Protein AF-A0A2H9QIV6-F1 (afdb_monomer)

Sequence (163 aa):
MKLKKPFFLIFTIVLAIIIMWLIWGFISLLLTCFFLSYMIKPVYNLLRSVLRNKTLSAVLSEFLFFGLIIFCAVFIVNSLLSQISELSSPFLARNIFSLENQTLFNFNLSNIDFDNPLTKETISAVGSNLQQIALKTPLFMINMFLLTYITYFFVKDSKGIKN

Secondary structure (DSSP, 8-state):
--THHHHHHHHHHHHHHHHHHHHHHHHHHHHHHHHHHHHHHHHHHHHHHHH--HHHHHHHHHHHHHHHHHHHHHHHHHHHHHHHHHHHHHHHHHHHHHHTTT--S---GGG--TTSHHHHHHHHHHHHHHHHHHHHHHHHHHHHHHHHHHHHHHHHH------

Mean predicted aligned error: 14.2 Å

Radius of gyration: 26.8 Å; Cα contacts (8 Å, |Δi|>4): 49; chains: 1; bounding box: 68×45×70 Å

Structure (mmCIF, N/CA/C/O backbone):
data_AF-A0A2H9QIV6-F1
#
_entry.id   AF-A0A2H9QIV6-F1
#
loop_
_atom_site.group_PDB
_atom_site.id
_atom_site.type_symbol
_atom_site.label_atom_id
_atom_site.label_alt_id
_atom_site.label_comp_id
_atom_site.label_asym_id
_atom_site.label_entity_id
_atom_site.label_seq_id
_atom_site.pdbx_PDB_ins_code
_atom_site.Cartn_x
_atom_site.Cartn_y
_atom_site.Cartn_z
_atom_site.occupancy
_atom_site.B_iso_or_equiv
_atom_site.auth_seq_id
_atom_site.auth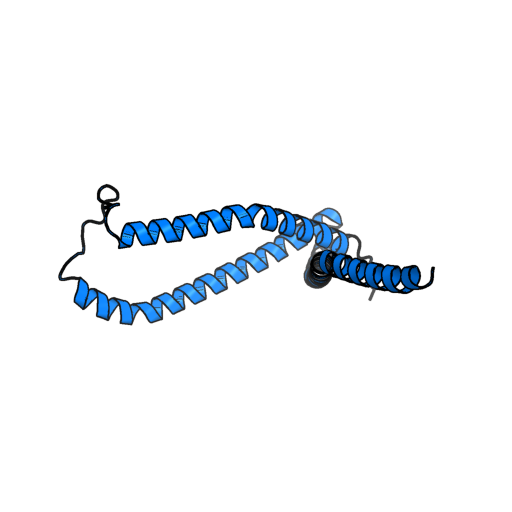_comp_id
_atom_site.auth_asym_id
_atom_site.auth_atom_id
_atom_site.pdbx_PDB_model_num
ATOM 1 N N . MET A 1 1 ? 45.425 16.731 21.144 1.00 53.28 1 MET A N 1
ATOM 2 C CA . MET A 1 1 ? 44.092 16.309 21.654 1.00 53.28 1 MET A CA 1
ATOM 3 C C . MET A 1 1 ? 42.895 17.118 21.104 1.00 53.28 1 MET A C 1
ATOM 5 O O . MET A 1 1 ? 41.765 16.731 21.368 1.00 53.28 1 MET A O 1
ATOM 9 N N . LYS A 1 2 ? 43.086 18.192 20.309 1.00 54.97 2 LYS A N 1
ATOM 10 C CA . LYS A 1 2 ? 41.988 19.069 19.831 1.00 54.97 2 LYS A CA 1
ATOM 11 C C . LYS A 1 2 ? 41.260 18.599 18.553 1.00 54.97 2 LYS A C 1
ATOM 13 O O . LYS A 1 2 ? 40.094 18.924 18.393 1.00 54.97 2 LYS A O 1
ATOM 18 N N . LEU A 1 3 ? 41.890 17.773 17.709 1.00 57.75 3 LEU A N 1
ATOM 19 C CA . LEU A 1 3 ? 41.295 17.242 16.463 1.00 57.75 3 LEU A CA 1
ATOM 20 C C . LEU A 1 3 ? 40.242 16.137 16.676 1.00 57.75 3 LEU A C 1
ATOM 22 O O . LEU A 1 3 ? 39.442 15.872 15.786 1.00 57.75 3 LEU A O 1
ATOM 26 N N . LYS A 1 4 ? 40.195 15.516 17.864 1.00 64.12 4 LYS A N 1
ATOM 27 C CA . LYS A 1 4 ? 39.244 14.428 18.157 1.00 64.12 4 LYS A CA 1
ATOM 28 C C . LYS A 1 4 ? 37.794 14.918 18.256 1.00 64.12 4 LYS A C 1
ATOM 30 O O . LYS A 1 4 ? 36.890 14.209 17.839 1.00 64.12 4 LYS A O 1
ATOM 35 N N . LYS A 1 5 ? 37.574 16.133 18.773 1.00 70.50 5 LYS A N 1
ATOM 36 C CA . LYS A 1 5 ? 36.236 16.729 18.937 1.00 70.50 5 LYS A CA 1
ATOM 37 C C . LYS A 1 5 ? 35.537 17.044 17.601 1.00 70.50 5 LYS A C 1
ATOM 39 O O . LYS A 1 5 ? 34.412 16.586 17.435 1.00 70.50 5 LYS A O 1
ATOM 44 N N . PRO A 1 6 ? 36.163 17.753 16.638 1.00 79.06 6 PRO A N 1
ATOM 45 C CA . PRO A 1 6 ? 35.529 18.012 15.346 1.00 79.06 6 PRO A CA 1
ATOM 46 C C . PRO A 1 6 ? 35.369 16.736 14.513 1.00 79.06 6 PRO A C 1
ATOM 48 O O . PRO A 1 6 ? 34.339 16.570 13.873 1.00 79.06 6 PRO A O 1
ATOM 51 N N . PHE A 1 7 ? 36.321 15.797 14.580 1.00 85.56 7 PHE A N 1
ATOM 52 C CA . PHE A 1 7 ? 36.189 14.503 13.904 1.00 85.56 7 PHE A CA 1
ATOM 53 C C . PHE A 1 7 ? 34.998 13.695 14.437 1.00 85.56 7 PHE A C 1
ATOM 55 O O . PHE A 1 7 ? 34.202 13.186 13.656 1.00 85.56 7 PHE A O 1
ATOM 62 N N . PHE A 1 8 ? 34.829 13.630 15.761 1.00 85.88 8 PHE A N 1
ATOM 63 C CA . PHE A 1 8 ? 33.692 12.941 16.374 1.00 85.88 8 PHE A CA 1
ATOM 64 C C . PHE A 1 8 ? 32.357 13.618 16.038 1.00 85.88 8 PHE A C 1
ATOM 66 O O . PHE A 1 8 ? 31.359 12.938 15.815 1.00 85.88 8 PHE A O 1
ATOM 73 N N . LEU A 1 9 ? 32.338 14.950 15.947 1.00 88.06 9 LEU A N 1
ATOM 74 C CA . LEU A 1 9 ? 31.149 15.711 15.567 1.00 88.06 9 LEU A CA 1
ATOM 75 C C . LEU A 1 9 ? 30.760 15.451 14.104 1.00 88.06 9 LEU A C 1
ATOM 77 O O . LEU A 1 9 ? 29.602 15.147 13.834 1.00 88.06 9 LEU A O 1
ATOM 81 N N . ILE A 1 10 ? 31.725 15.472 13.178 1.00 91.31 10 ILE A N 1
ATOM 82 C CA . ILE A 1 10 ? 31.499 15.120 11.766 1.00 91.31 10 ILE A CA 1
ATOM 83 C C . ILE A 1 10 ? 31.022 13.670 11.650 1.00 91.31 10 ILE A C 1
ATOM 85 O O . ILE A 1 10 ? 30.028 13.407 10.980 1.00 91.31 10 ILE A O 1
ATOM 89 N N . PHE A 1 11 ? 31.674 12.739 12.350 1.00 91.25 11 PHE A N 1
ATOM 90 C CA . PHE A 1 11 ? 31.270 11.335 12.380 1.00 91.25 11 PHE A CA 1
ATOM 91 C C . PHE A 1 11 ? 29.831 11.163 12.884 1.00 91.25 11 PHE A C 1
ATOM 93 O O . PHE A 1 11 ? 29.053 10.437 12.276 1.00 91.25 11 PHE A O 1
ATOM 100 N N . THR A 1 12 ? 29.447 11.880 13.943 1.00 91.81 12 THR A N 1
ATOM 101 C CA . THR A 1 12 ? 28.082 11.840 14.492 1.00 91.81 12 THR A CA 1
ATOM 102 C C . THR A 1 12 ? 27.056 12.386 13.498 1.00 91.81 12 THR A C 1
ATOM 104 O O . THR A 1 12 ? 25.990 11.797 13.347 1.00 91.81 12 THR A O 1
ATOM 107 N N . ILE A 1 13 ? 27.373 13.469 12.780 1.00 93.88 13 ILE A N 1
ATOM 108 C CA . ILE A 1 13 ? 26.490 14.026 11.744 1.00 93.88 13 ILE A CA 1
ATOM 109 C C . ILE A 1 13 ? 26.320 13.037 10.588 1.00 93.88 13 ILE A C 1
ATOM 111 O O . ILE A 1 13 ? 25.196 12.780 10.167 1.00 93.88 13 ILE A O 1
ATOM 115 N N . VAL A 1 14 ? 27.410 12.443 10.097 1.00 93.69 14 VAL A N 1
ATOM 116 C CA . VAL A 1 14 ? 27.356 11.438 9.023 1.00 93.69 14 VAL A CA 1
ATOM 117 C C . VAL A 1 14 ? 26.541 10.222 9.464 1.00 93.69 14 VAL A C 1
ATOM 119 O O . VAL A 1 14 ? 25.680 9.759 8.718 1.00 93.69 14 VAL A O 1
ATOM 122 N N . LEU A 1 15 ? 26.744 9.747 10.696 1.00 92.56 15 LEU A N 1
ATOM 123 C CA . LEU A 1 15 ? 25.962 8.656 11.271 1.00 92.56 15 LEU A CA 1
ATOM 124 C C . LEU A 1 15 ? 24.469 9.017 11.346 1.00 92.56 15 LEU A C 1
ATOM 126 O O . LEU A 1 15 ? 23.626 8.216 10.951 1.00 92.56 15 LEU A O 1
ATOM 130 N N . ALA A 1 16 ? 24.138 10.230 11.796 1.00 90.88 16 ALA A N 1
ATOM 131 C CA . ALA A 1 16 ? 22.761 10.709 11.865 1.00 90.88 16 ALA A CA 1
ATOM 132 C C . ALA A 1 16 ? 22.101 10.781 10.478 1.00 90.88 16 ALA A C 1
ATOM 134 O O . ALA A 1 16 ? 20.951 10.374 10.336 1.00 90.88 16 ALA A O 1
ATOM 135 N N . ILE A 1 17 ? 22.829 11.225 9.447 1.00 92.44 17 ILE A N 1
ATOM 136 C CA . ILE A 1 17 ? 22.336 11.256 8.061 1.00 92.44 17 ILE A CA 1
ATOM 137 C C . ILE A 1 17 ? 22.052 9.838 7.554 1.00 92.44 17 ILE A C 1
ATOM 139 O O . ILE A 1 17 ? 20.988 9.600 6.989 1.00 92.44 17 ILE A O 1
ATOM 143 N N . ILE A 1 18 ? 22.962 8.887 7.790 1.00 88.44 18 ILE A N 1
ATOM 144 C CA . ILE A 1 18 ? 22.782 7.484 7.384 1.00 88.44 18 ILE A CA 1
ATOM 145 C C . ILE A 1 18 ? 21.557 6.876 8.076 1.00 88.44 18 ILE A C 1
ATOM 147 O O . ILE A 1 18 ? 20.721 6.257 7.419 1.00 88.44 18 ILE A O 1
ATOM 151 N N . ILE A 1 19 ? 21.414 7.097 9.386 1.00 88.50 19 ILE A N 1
ATOM 152 C CA . ILE A 1 19 ? 20.253 6.641 10.159 1.00 88.50 19 ILE A CA 1
ATOM 153 C C . ILE A 1 19 ? 18.967 7.263 9.607 1.00 88.50 19 ILE A C 1
ATOM 155 O O . ILE A 1 19 ? 17.991 6.552 9.381 1.00 88.50 19 ILE A O 1
ATOM 159 N N . MET A 1 20 ? 18.957 8.570 9.342 1.00 88.56 20 MET A N 1
ATOM 160 C CA . MET A 1 20 ? 17.778 9.251 8.810 1.00 88.56 20 MET A CA 1
ATOM 161 C C . MET A 1 20 ? 17.397 8.728 7.422 1.00 88.56 20 MET A C 1
ATOM 163 O O . MET A 1 20 ? 16.216 8.534 7.150 1.00 88.56 20 MET A O 1
ATOM 167 N N . TRP A 1 21 ? 18.381 8.4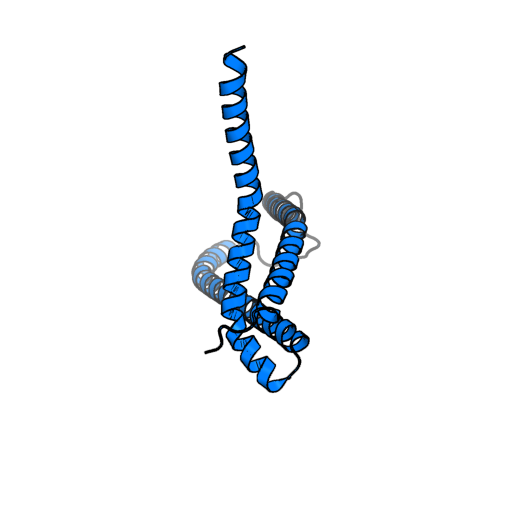30 6.572 1.00 84.94 21 TRP A N 1
ATOM 168 C CA . TRP A 1 21 ? 18.157 7.855 5.247 1.00 84.94 21 TRP A CA 1
ATOM 169 C C . TRP A 1 21 ? 17.565 6.439 5.316 1.00 84.94 21 TRP A C 1
ATOM 171 O O . TRP A 1 21 ? 16.627 6.129 4.584 1.00 84.94 21 TRP A O 1
ATOM 181 N N . LEU A 1 22 ? 18.037 5.613 6.255 1.00 82.38 22 LEU A N 1
ATOM 182 C CA . LEU A 1 22 ? 17.484 4.281 6.533 1.00 82.38 22 LEU A CA 1
ATOM 183 C C . LEU A 1 22 ? 16.043 4.343 7.060 1.00 82.38 22 LEU A C 1
ATOM 185 O O . LEU A 1 22 ? 15.188 3.570 6.630 1.00 82.38 22 LEU A O 1
ATOM 189 N N . ILE A 1 23 ? 15.758 5.268 7.979 1.00 86.75 23 ILE A N 1
ATOM 190 C CA . ILE A 1 23 ? 14.437 5.394 8.611 1.00 86.75 23 ILE A CA 1
ATOM 191 C C . ILE A 1 23 ? 13.424 6.067 7.668 1.00 86.75 23 ILE A C 1
ATOM 193 O O . ILE A 1 23 ? 12.223 5.837 7.799 1.00 86.75 23 ILE A O 1
ATOM 197 N N . TRP A 1 24 ? 13.869 6.850 6.679 1.00 82.06 24 TRP A N 1
ATOM 198 C CA . TRP A 1 24 ? 12.984 7.584 5.767 1.00 82.06 24 TRP A CA 1
ATOM 199 C C . TRP A 1 24 ? 11.956 6.691 5.061 1.00 82.06 24 TRP A C 1
ATOM 201 O O . TRP A 1 24 ? 10.769 7.024 5.013 1.00 82.06 24 TRP A O 1
ATOM 211 N N . GLY A 1 25 ? 12.382 5.521 4.571 1.00 77.12 25 GLY A N 1
ATOM 212 C CA . GLY A 1 25 ? 11.475 4.549 3.950 1.00 77.12 25 GLY A CA 1
ATOM 213 C C . GLY A 1 25 ? 10.395 4.051 4.916 1.00 77.12 25 GLY A C 1
ATOM 214 O O . GLY A 1 25 ? 9.233 3.915 4.538 1.00 77.12 25 GLY A O 1
ATOM 215 N N . PHE A 1 26 ? 10.756 3.866 6.188 1.00 81.75 26 PHE A N 1
ATOM 216 C CA . PHE A 1 26 ? 9.829 3.452 7.238 1.00 81.75 26 PHE A CA 1
ATOM 217 C C . PHE A 1 26 ? 8.851 4.570 7.629 1.00 81.75 26 PHE A C 1
ATOM 219 O O . PHE A 1 26 ? 7.663 4.314 7.807 1.00 81.75 26 PHE A O 1
ATOM 226 N N . ILE A 1 27 ? 9.320 5.821 7.697 1.00 84.88 27 ILE A N 1
ATOM 227 C CA . ILE A 1 27 ? 8.472 6.996 7.953 1.00 84.88 27 ILE A CA 1
ATOM 228 C C . ILE A 1 27 ? 7.426 7.144 6.847 1.00 84.88 27 ILE A C 1
ATOM 230 O O . ILE A 1 27 ? 6.243 7.288 7.145 1.00 84.88 27 ILE A O 1
ATOM 234 N N . SER A 1 28 ? 7.835 7.047 5.579 1.00 83.94 28 SER A N 1
ATOM 235 C CA . SER A 1 28 ? 6.913 7.105 4.438 1.00 83.94 28 SER A CA 1
ATOM 236 C C . SER A 1 28 ? 5.836 6.015 4.514 1.00 83.94 28 SER A C 1
ATOM 238 O O . SER A 1 28 ? 4.646 6.291 4.335 1.00 83.94 28 SER A O 1
ATOM 240 N N . LEU A 1 29 ? 6.228 4.786 4.869 1.00 83.56 29 LEU A N 1
ATOM 241 C CA . LEU A 1 29 ? 5.296 3.676 5.062 1.00 83.56 29 LEU A CA 1
ATOM 242 C C . LEU A 1 29 ? 4.309 3.958 6.204 1.00 83.56 29 LEU A C 1
ATOM 244 O O . LEU A 1 29 ? 3.105 3.772 6.024 1.00 83.56 29 LEU A O 1
ATOM 248 N N . LEU A 1 30 ? 4.782 4.461 7.348 1.00 85.94 30 LEU A N 1
ATOM 249 C CA . LEU A 1 30 ? 3.924 4.830 8.480 1.00 85.94 30 LEU A CA 1
ATOM 250 C C . LEU A 1 30 ? 2.929 5.940 8.126 1.00 85.94 30 LEU A C 1
ATOM 252 O O . LEU A 1 30 ? 1.748 5.811 8.448 1.00 85.94 30 LEU A O 1
ATOM 256 N N . LEU A 1 31 ? 3.374 7.002 7.445 1.00 86.38 31 LEU A N 1
ATOM 257 C CA . LEU A 1 31 ? 2.489 8.070 6.966 1.00 86.38 31 LEU A CA 1
ATOM 258 C C . LEU A 1 31 ? 1.428 7.527 6.005 1.00 86.38 31 LEU A C 1
ATOM 260 O O . LEU A 1 31 ? 0.256 7.884 6.117 1.00 86.38 31 LEU A O 1
ATOM 264 N N . THR A 1 32 ? 1.824 6.630 5.101 1.00 86.56 32 THR A N 1
ATOM 265 C CA . THR A 1 32 ? 0.903 5.979 4.163 1.00 86.56 32 THR A CA 1
ATOM 266 C C . THR A 1 32 ? -0.148 5.160 4.910 1.00 86.56 32 THR A C 1
ATOM 268 O O . THR A 1 32 ? -1.335 5.301 4.632 1.00 86.56 32 THR A O 1
ATOM 271 N N . CYS A 1 33 ? 0.256 4.367 5.908 1.00 87.00 33 CYS A N 1
ATOM 272 C CA . CYS A 1 33 ? -0.670 3.586 6.736 1.00 87.00 33 CYS A CA 1
ATOM 273 C C . CYS A 1 33 ? -1.611 4.481 7.549 1.00 87.00 33 CYS A C 1
ATOM 275 O O . CYS A 1 33 ? -2.792 4.173 7.693 1.00 87.00 33 CYS A O 1
ATOM 277 N N . PHE A 1 34 ? -1.115 5.607 8.066 1.00 86.25 34 PHE A N 1
ATOM 278 C CA . PHE A 1 34 ? -1.939 6.579 8.779 1.00 86.25 34 PHE A CA 1
ATOM 279 C C . PHE A 1 34 ? -3.012 7.183 7.862 1.00 86.25 34 PHE A C 1
ATOM 281 O O . PHE A 1 34 ? -4.189 7.228 8.225 1.00 86.25 34 PHE A O 1
ATOM 288 N N . PHE A 1 35 ? -2.625 7.586 6.650 1.00 86.94 35 PHE A N 1
ATOM 289 C CA . PHE A 1 35 ? -3.551 8.107 5.647 1.00 86.94 35 PHE A CA 1
ATOM 290 C C . PHE A 1 35 ? -4.581 7.053 5.215 1.00 86.94 35 PHE A C 1
ATOM 292 O O . PHE A 1 35 ? -5.782 7.325 5.221 1.00 86.94 35 PHE A O 1
ATOM 299 N N . LEU A 1 36 ? -4.140 5.825 4.924 1.00 87.25 36 LEU A N 1
ATOM 300 C CA . LEU A 1 36 ? -5.030 4.711 4.589 1.00 87.25 36 LEU A CA 1
ATOM 301 C C . LEU A 1 36 ? -6.018 4.415 5.716 1.00 87.25 36 LEU A C 1
ATOM 303 O O . LEU A 1 36 ? -7.218 4.307 5.475 1.00 87.25 36 LEU A O 1
ATOM 307 N N . SER A 1 37 ? -5.534 4.341 6.957 1.00 87.56 37 SER A N 1
ATOM 308 C CA . SER A 1 37 ? -6.385 4.129 8.126 1.00 87.56 37 SER A CA 1
ATOM 309 C C . SER A 1 37 ? -7.451 5.213 8.250 1.00 87.56 37 SER A C 1
ATOM 311 O O . SER A 1 37 ? -8.561 4.908 8.688 1.00 87.56 37 SER A O 1
ATOM 313 N N . TYR A 1 38 ? -7.140 6.461 7.895 1.00 87.00 38 TYR A N 1
ATOM 314 C CA . TYR A 1 38 ? -8.116 7.545 7.891 1.00 87.00 38 TYR A CA 1
ATOM 315 C C . TYR A 1 38 ? -9.189 7.335 6.813 1.00 87.00 38 TYR A C 1
ATOM 317 O O . TYR A 1 38 ? -10.376 7.475 7.109 1.00 87.00 38 TYR A O 1
ATOM 325 N N . MET A 1 39 ? -8.801 6.917 5.603 1.00 86.75 39 MET A N 1
ATOM 326 C CA . MET A 1 39 ? -9.743 6.617 4.514 1.00 86.75 39 MET A CA 1
ATOM 327 C C . MET A 1 39 ? -10.627 5.392 4.793 1.00 86.75 39 MET A C 1
ATOM 329 O O . MET A 1 39 ? -11.797 5.382 4.416 1.00 86.75 39 MET A O 1
ATOM 333 N N . ILE A 1 40 ? -10.102 4.373 5.481 1.00 89.12 40 ILE A N 1
ATOM 334 C CA . ILE A 1 40 ? -10.832 3.138 5.824 1.00 89.12 40 ILE A CA 1
ATOM 335 C C . ILE A 1 40 ? -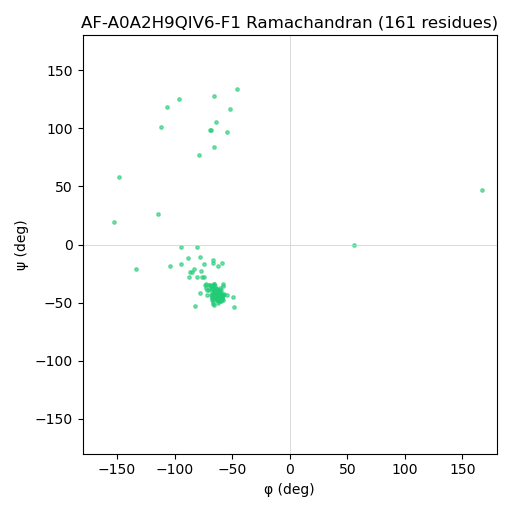11.816 3.361 6.982 1.00 89.12 40 ILE A C 1
ATOM 337 O O . ILE A 1 40 ? -12.856 2.705 7.073 1.00 89.12 40 ILE A O 1
ATOM 341 N N . LYS A 1 41 ? -11.529 4.319 7.869 1.00 86.38 41 LYS A N 1
ATOM 342 C CA . LYS A 1 41 ? -12.306 4.605 9.083 1.00 86.38 41 LYS A CA 1
ATOM 343 C C . LYS A 1 41 ? -13.827 4.756 8.900 1.00 86.38 41 LYS A C 1
ATOM 345 O O . LYS A 1 41 ? -14.549 4.178 9.716 1.00 86.38 41 LYS A O 1
ATOM 350 N N . PRO A 1 42 ? -14.362 5.489 7.903 1.00 85.56 42 PRO A N 1
ATOM 351 C CA . PRO A 1 42 ? -15.809 5.553 7.683 1.00 85.56 42 PRO A CA 1
ATOM 352 C C . PRO A 1 42 ? -16.419 4.171 7.418 1.00 85.56 42 PRO A C 1
ATOM 354 O O . PRO A 1 42 ? -17.431 3.823 8.025 1.00 85.56 42 PRO A O 1
ATOM 357 N N . VAL A 1 43 ? -15.764 3.350 6.592 1.00 87.56 43 VAL A N 1
ATOM 358 C CA . VAL A 1 43 ? -16.200 1.979 6.282 1.00 87.56 43 VAL A CA 1
ATOM 359 C C . VAL A 1 43 ? -16.146 1.104 7.535 1.00 87.56 43 VAL A C 1
ATOM 361 O O . VAL A 1 43 ? -17.102 0.393 7.838 1.00 87.56 43 VAL A O 1
ATOM 364 N N . TYR A 1 44 ? -15.074 1.213 8.323 1.00 88.38 44 TYR A N 1
ATOM 365 C CA . TYR A 1 44 ? -14.953 0.526 9.610 1.00 88.38 44 TYR A CA 1
ATOM 366 C C . TYR A 1 44 ? -16.070 0.904 10.591 1.00 88.38 44 TYR A C 1
ATOM 368 O O . TYR A 1 44 ? -16.648 0.024 11.224 1.00 88.38 44 TYR A O 1
ATOM 376 N N . ASN A 1 45 ? -16.406 2.191 10.721 1.00 86.50 45 ASN A N 1
ATOM 377 C CA . ASN A 1 45 ? -17.456 2.648 11.633 1.00 86.50 45 ASN A CA 1
ATOM 378 C C . ASN A 1 45 ? -18.843 2.128 11.223 1.00 86.50 45 ASN A C 1
ATOM 380 O O . ASN A 1 45 ? -19.611 1.707 12.091 1.00 86.50 45 ASN A O 1
ATOM 384 N N . LEU A 1 46 ? -19.138 2.110 9.919 1.00 87.06 46 LEU A N 1
ATOM 385 C CA . LEU A 1 46 ? -20.364 1.522 9.372 1.00 87.06 46 LEU A CA 1
ATOM 386 C C . LEU A 1 46 ? -20.428 0.013 9.632 1.00 87.06 46 LEU A C 1
ATOM 388 O O . LEU A 1 46 ? -21.437 -0.497 10.101 1.00 87.06 46 LEU A O 1
ATOM 392 N N . LEU A 1 47 ? -19.337 -0.712 9.397 1.00 87.31 47 LEU A N 1
ATOM 393 C CA . LEU A 1 47 ? -19.283 -2.151 9.658 1.00 87.31 47 LEU A CA 1
ATOM 394 C C . LEU A 1 47 ? -19.379 -2.476 11.148 1.00 87.31 47 LEU A C 1
ATOM 396 O O . LEU A 1 47 ? -20.045 -3.434 11.537 1.00 87.31 47 LEU A O 1
ATOM 400 N N . ARG A 1 48 ? -18.765 -1.653 12.001 1.00 86.62 48 ARG A N 1
ATOM 401 C CA . ARG A 1 48 ? -18.782 -1.830 13.452 1.00 86.62 48 ARG A CA 1
ATOM 402 C C . ARG A 1 48 ? -20.173 -1.659 14.050 1.00 86.62 48 ARG A C 1
ATOM 404 O O . ARG A 1 48 ? -20.477 -2.351 15.024 1.00 86.62 48 ARG A O 1
ATOM 411 N N . SER A 1 49 ? -21.003 -0.773 13.500 1.00 87.12 49 SER A N 1
ATOM 412 C CA . SER A 1 49 ? -22.385 -0.606 13.966 1.00 87.12 49 SER A CA 1
ATOM 413 C C . SER A 1 49 ? -23.235 -1.853 13.687 1.00 87.12 49 SER A C 1
ATOM 415 O O . SER A 1 49 ? -24.058 -2.224 14.525 1.00 87.12 49 SER A O 1
ATOM 417 N N . VAL A 1 50 ? -22.969 -2.548 12.576 1.00 90.00 50 VAL A N 1
ATOM 418 C CA . VAL A 1 50 ? -23.685 -3.763 12.156 1.00 90.00 50 VAL A CA 1
ATOM 419 C C . VAL A 1 50 ? -23.148 -5.014 12.855 1.00 90.00 50 VAL A C 1
ATOM 421 O O . VAL A 1 50 ? -23.901 -5.763 13.470 1.00 90.00 50 VAL A O 1
ATOM 424 N N . LEU A 1 51 ? -21.835 -5.241 12.797 1.00 87.81 51 LEU A N 1
ATOM 425 C CA . LEU A 1 51 ? -21.209 -6.500 13.211 1.00 87.81 51 LEU A CA 1
ATOM 426 C C . LEU A 1 51 ? -20.947 -6.583 14.718 1.00 87.81 51 LEU A C 1
ATOM 428 O O . LEU A 1 51 ? -20.736 -7.676 15.240 1.00 87.81 51 LEU A O 1
ATOM 432 N N . ARG A 1 52 ? -20.887 -5.440 15.420 1.00 83.69 52 ARG A N 1
ATOM 433 C CA . ARG A 1 52 ? -20.582 -5.305 16.863 1.00 83.69 52 ARG A CA 1
ATOM 434 C C . ARG A 1 52 ? -19.254 -5.933 17.335 1.00 83.69 52 ARG A C 1
ATOM 436 O O . ARG A 1 52 ? -18.895 -5.789 18.502 1.00 83.69 52 ARG A O 1
ATOM 443 N N . ASN A 1 53 ? -18.474 -6.550 16.446 1.00 86.94 53 ASN A N 1
ATOM 444 C CA . ASN A 1 53 ? -17.150 -7.112 16.707 1.00 86.94 53 ASN A CA 1
ATOM 445 C C . ASN A 1 53 ? -16.058 -6.232 16.080 1.00 86.94 53 ASN A C 1
ATOM 447 O O . ASN A 1 53 ? -16.002 -6.072 14.860 1.00 86.94 53 ASN A O 1
ATOM 451 N N . LYS A 1 54 ? -15.163 -5.685 16.914 1.00 81.94 54 LYS A N 1
ATOM 452 C CA . LYS A 1 54 ? -14.085 -4.779 16.476 1.00 81.94 54 LYS A CA 1
ATOM 453 C C . LYS A 1 54 ? -13.123 -5.439 15.489 1.00 81.94 54 LYS A C 1
ATOM 455 O O . LYS A 1 54 ? -12.771 -4.828 14.489 1.00 81.94 54 LYS A O 1
ATOM 460 N N . THR A 1 55 ? -12.714 -6.676 15.767 1.00 85.38 55 THR A N 1
ATOM 461 C CA . THR A 1 55 ? -11.730 -7.399 14.953 1.00 85.38 55 THR A CA 1
ATOM 462 C C . THR A 1 55 ? -12.307 -7.731 13.585 1.00 85.38 55 THR A C 1
ATOM 464 O O . THR A 1 55 ? -11.684 -7.431 12.573 1.00 85.38 55 THR A O 1
ATOM 467 N N . LEU A 1 56 ? -13.529 -8.279 13.555 1.00 85.62 56 LEU A N 1
ATOM 468 C CA . LEU A 1 56 ? -14.194 -8.634 12.301 1.00 85.62 56 LEU A CA 1
ATOM 469 C C . LEU A 1 56 ? -14.439 -7.392 11.433 1.00 85.62 56 LEU A C 1
ATOM 471 O O . LEU A 1 56 ? -14.190 -7.421 10.236 1.00 85.62 56 LEU A O 1
ATOM 475 N N . SER A 1 57 ? -14.868 -6.287 12.050 1.00 86.62 57 SER A N 1
ATOM 476 C CA . SER A 1 57 ? -15.137 -5.034 11.333 1.00 86.62 57 SER A CA 1
ATOM 477 C C . SER A 1 57 ? -13.874 -4.439 10.713 1.00 86.62 57 SER A C 1
ATOM 479 O O . SER A 1 57 ? -13.937 -3.946 9.593 1.00 86.62 57 SER A O 1
ATOM 481 N N . ALA A 1 58 ? -12.734 -4.497 11.413 1.00 85.69 58 ALA A N 1
ATOM 482 C CA . ALA A 1 58 ? -11.457 -4.001 10.899 1.00 85.69 58 ALA A CA 1
ATOM 483 C C . ALA A 1 58 ? -10.986 -4.825 9.691 1.00 85.69 58 ALA A C 1
A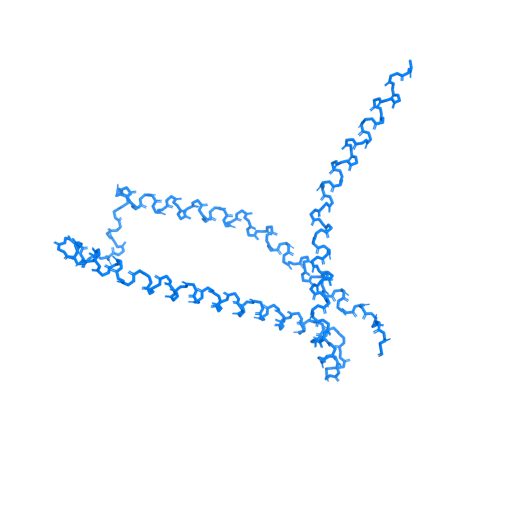TOM 485 O O . ALA A 1 58 ? -10.775 -4.260 8.621 1.00 85.69 58 ALA A O 1
ATOM 486 N N . VAL A 1 59 ? -10.941 -6.155 9.822 1.00 88.31 59 VAL A N 1
ATOM 487 C CA . VAL A 1 59 ? -10.528 -7.054 8.729 1.00 88.31 59 VAL A CA 1
ATOM 488 C C . VAL A 1 59 ? -11.428 -6.890 7.503 1.00 88.31 59 VAL A C 1
ATOM 490 O O . VAL A 1 59 ? -10.939 -6.758 6.384 1.00 88.31 59 VAL A O 1
ATOM 493 N N . LEU A 1 60 ? -12.749 -6.847 7.701 1.00 89.44 60 LEU A N 1
ATOM 494 C CA . LEU A 1 60 ? -13.685 -6.702 6.589 1.00 89.44 60 LEU A CA 1
ATOM 495 C C . LEU A 1 60 ? -13.564 -5.323 5.918 1.00 89.44 60 LEU A C 1
ATOM 497 O O . LEU A 1 60 ? -13.658 -5.226 4.697 1.00 89.44 60 LEU A O 1
ATOM 501 N N . SER A 1 61 ? -13.324 -4.262 6.700 1.00 89.75 61 SER A N 1
ATOM 502 C CA . SER A 1 61 ? -13.128 -2.910 6.164 1.00 89.75 61 SER A CA 1
ATOM 503 C C . SER A 1 61 ? -11.867 -2.798 5.309 1.00 89.75 61 SER A C 1
ATOM 505 O O . SER A 1 61 ? -11.912 -2.186 4.245 1.00 89.75 61 SER A O 1
ATOM 507 N N . GLU A 1 62 ? -10.773 -3.439 5.722 1.00 88.00 62 GLU A N 1
ATOM 508 C CA . GLU A 1 62 ? -9.548 -3.501 4.924 1.00 88.00 62 GLU A CA 1
ATOM 509 C C . GLU A 1 62 ? -9.752 -4.312 3.654 1.00 88.00 62 GLU A C 1
ATOM 511 O O . GLU A 1 62 ? -9.359 -3.869 2.578 1.00 88.00 62 GLU A O 1
ATOM 516 N N . PHE A 1 63 ? -10.417 -5.465 3.751 1.00 90.25 63 PHE A N 1
ATOM 517 C CA . PHE A 1 63 ? -10.677 -6.311 2.591 1.00 90.25 63 PHE A CA 1
ATOM 518 C C . PHE A 1 63 ? -11.514 -5.587 1.530 1.00 90.25 63 PHE A C 1
ATOM 520 O O . PHE A 1 63 ? -11.172 -5.614 0.349 1.00 90.25 63 PHE A O 1
ATOM 527 N N . LEU A 1 64 ? -12.570 -4.878 1.943 1.00 90.12 64 LEU A N 1
ATOM 528 C CA . LEU A 1 64 ? -13.374 -4.055 1.035 1.00 90.12 64 LEU A CA 1
ATOM 529 C C . LEU A 1 64 ? -12.557 -2.917 0.416 1.00 90.12 64 LEU A C 1
ATOM 531 O O . LEU A 1 64 ? -12.702 -2.639 -0.772 1.00 90.12 64 LEU A O 1
ATOM 535 N N . PHE A 1 65 ? -11.687 -2.276 1.196 1.00 88.50 65 PHE A N 1
ATOM 536 C CA . PHE A 1 65 ? -10.854 -1.183 0.705 1.00 88.50 65 PHE A CA 1
ATOM 537 C C . PHE A 1 65 ? -9.811 -1.661 -0.313 1.00 88.50 65 PHE A C 1
ATOM 539 O O . PHE A 1 65 ? -9.684 -1.071 -1.386 1.00 88.50 65 PHE A O 1
ATOM 546 N N . PHE A 1 66 ? -9.118 -2.769 -0.039 1.00 86.88 66 PHE A N 1
ATOM 547 C CA . PHE A 1 66 ? -8.219 -3.397 -1.010 1.00 86.88 66 PHE A CA 1
ATOM 548 C C . PHE A 1 66 ? -8.967 -3.875 -2.254 1.00 86.88 66 PHE A C 1
ATOM 550 O O . PHE A 1 66 ? -8.484 -3.670 -3.367 1.00 86.88 66 PHE A O 1
ATOM 557 N N . GLY A 1 67 ? -10.162 -4.445 -2.085 1.00 88.06 67 GLY A N 1
ATOM 558 C CA . GLY A 1 67 ? -11.036 -4.806 -3.198 1.00 88.06 67 GLY A CA 1
ATOM 559 C C . GLY A 1 67 ? -11.362 -3.606 -4.090 1.00 88.06 67 GLY A C 1
ATOM 560 O O . GLY A 1 67 ? -11.276 -3.712 -5.310 1.00 88.06 67 GLY A O 1
ATOM 561 N N . LEU A 1 68 ? -11.649 -2.445 -3.494 1.00 87.69 68 LEU A N 1
ATOM 562 C CA . LEU A 1 68 ? -11.911 -1.202 -4.221 1.00 87.69 68 LEU A CA 1
ATOM 563 C C . LEU A 1 68 ? -10.670 -0.708 -4.976 1.00 87.69 68 LEU A C 1
ATOM 565 O O . LEU A 1 68 ? -10.782 -0.334 -6.141 1.00 87.69 68 LEU A O 1
ATOM 569 N N . ILE A 1 69 ? -9.484 -0.756 -4.361 1.00 85.94 69 ILE A N 1
ATOM 570 C CA . ILE A 1 69 ? -8.222 -0.401 -5.035 1.00 85.94 69 ILE A CA 1
ATOM 571 C C . ILE A 1 69 ? -7.989 -1.298 -6.253 1.00 85.94 69 ILE A C 1
ATOM 573 O O . ILE A 1 69 ? -7.695 -0.795 -7.337 1.00 85.94 69 ILE A O 1
ATOM 577 N N . ILE A 1 70 ? -8.136 -2.616 -6.089 1.00 87.12 70 ILE A N 1
ATOM 578 C CA . ILE A 1 70 ? -7.957 -3.582 -7.179 1.00 87.12 70 ILE A CA 1
ATOM 579 C C . ILE A 1 70 ? -8.983 -3.325 -8.283 1.00 87.12 70 ILE A C 1
ATOM 581 O O . ILE A 1 70 ? -8.617 -3.282 -9.454 1.00 87.12 70 ILE A O 1
ATOM 585 N N . PHE A 1 71 ? -10.246 -3.096 -7.924 1.00 86.00 71 PHE A N 1
ATOM 586 C CA . PHE A 1 71 ? -11.302 -2.773 -8.878 1.00 86.00 71 PHE A CA 1
ATOM 587 C C . PHE A 1 71 ? -10.969 -1.517 -9.696 1.00 86.00 71 PHE A C 1
ATOM 589 O O . PHE A 1 71 ? -11.027 -1.551 -10.925 1.00 86.00 71 PHE A O 1
ATOM 596 N N . CYS A 1 72 ? -10.541 -0.435 -9.039 1.00 84.31 72 CYS A N 1
ATOM 597 C CA . CYS A 1 72 ? -10.102 0.787 -9.713 1.00 84.31 72 CYS A CA 1
ATOM 598 C C . CYS A 1 72 ? -8.900 0.535 -10.633 1.00 84.31 72 CYS A C 1
ATOM 600 O O . CYS A 1 72 ? -8.883 1.025 -11.759 1.00 84.31 72 CYS A O 1
ATOM 602 N N . ALA A 1 73 ? -7.913 -0.248 -10.190 1.00 81.75 73 ALA A N 1
ATOM 603 C CA . ALA A 1 73 ? -6.747 -0.585 -11.001 1.00 81.75 73 ALA A CA 1
ATOM 604 C C . ALA A 1 73 ? -7.137 -1.372 -12.262 1.00 81.75 73 ALA A C 1
ATOM 606 O O . ALA A 1 73 ? -6.713 -1.016 -13.359 1.00 81.75 73 ALA A O 1
ATOM 607 N N . VAL A 1 74 ? -7.990 -2.392 -12.125 1.00 82.56 74 VAL A N 1
ATOM 608 C CA . VAL A 1 74 ? -8.511 -3.175 -13.257 1.00 82.56 74 VAL A CA 1
ATOM 609 C C . VAL A 1 74 ? -9.287 -2.282 -14.222 1.00 82.56 74 VAL A C 1
ATOM 611 O O . VAL A 1 74 ? -9.094 -2.376 -15.432 1.00 82.56 74 VAL A O 1
ATOM 614 N N . PHE A 1 75 ? -10.124 -1.379 -13.707 1.00 85.31 75 PHE A N 1
ATOM 615 C CA . PHE A 1 75 ? -10.876 -0.440 -14.535 1.00 85.31 75 PHE A CA 1
ATOM 616 C C . PHE A 1 75 ? -9.958 0.499 -15.333 1.00 85.31 75 PHE A C 1
ATOM 618 O O . PHE A 1 75 ? -10.151 0.667 -16.537 1.00 85.31 75 PHE A O 1
ATOM 625 N N . ILE A 1 76 ? -8.928 1.067 -14.695 1.00 81.12 76 ILE A N 1
ATOM 626 C CA . ILE A 1 76 ? -7.944 1.932 -15.366 1.00 81.12 76 ILE A CA 1
ATOM 627 C C . ILE A 1 76 ? -7.186 1.149 -16.440 1.00 81.12 76 ILE A C 1
ATOM 629 O O . ILE A 1 76 ? -7.071 1.627 -17.566 1.00 81.12 76 ILE A O 1
ATOM 633 N N . VAL A 1 77 ? -6.701 -0.055 -16.124 1.00 76.94 77 VAL A N 1
ATOM 634 C CA . VAL A 1 77 ? -5.982 -0.903 -17.087 1.00 76.94 77 VAL A CA 1
ATOM 635 C C . VAL A 1 77 ? -6.870 -1.239 -18.282 1.00 76.94 77 VAL A C 1
ATOM 637 O O . VAL A 1 77 ? -6.432 -1.076 -19.415 1.00 76.94 77 VAL A O 1
ATOM 640 N N . ASN A 1 78 ? -8.126 -1.628 -18.059 1.00 71.94 78 ASN A N 1
ATOM 641 C CA . ASN A 1 78 ? -9.067 -1.900 -19.146 1.00 71.94 78 ASN A CA 1
ATOM 642 C C . ASN A 1 78 ? -9.344 -0.657 -20.001 1.00 71.94 78 ASN A C 1
ATOM 644 O O . ASN A 1 78 ? -9.397 -0.763 -21.222 1.00 71.94 78 ASN A O 1
ATOM 648 N N . SER A 1 79 ? -9.472 0.523 -19.389 1.00 76.44 79 SER A N 1
ATOM 649 C CA . SER A 1 79 ? -9.642 1.782 -20.125 1.00 76.44 79 SER A CA 1
ATOM 650 C C . SER A 1 79 ? -8.416 2.116 -20.980 1.00 76.44 79 SER A C 1
ATOM 652 O O . SER A 1 79 ? -8.557 2.475 -22.148 1.00 76.44 79 SER A O 1
ATOM 654 N N . LEU A 1 80 ? -7.206 1.927 -20.442 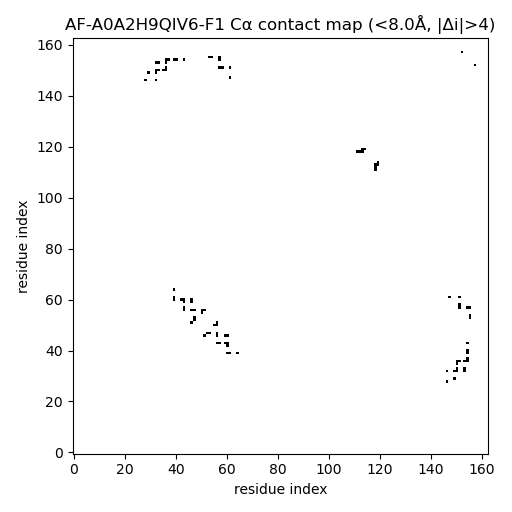1.00 70.06 80 LEU A N 1
ATOM 655 C CA . LEU A 1 80 ? -5.961 2.102 -21.193 1.00 70.06 80 LEU A CA 1
ATOM 656 C C . LEU A 1 80 ? -5.849 1.094 -22.341 1.00 70.06 80 LEU A C 1
ATOM 658 O O . LEU A 1 80 ? -5.481 1.478 -23.447 1.00 70.06 80 LEU A O 1
ATOM 662 N N . LEU A 1 81 ? -6.202 -0.173 -22.112 1.00 69.31 81 LEU A N 1
ATOM 663 C CA . LEU A 1 81 ? -6.220 -1.198 -23.156 1.00 69.31 81 LEU A CA 1
ATOM 664 C C . LEU A 1 81 ? -7.236 -0.868 -24.256 1.00 69.31 81 LEU A C 1
ATOM 666 O O . LEU A 1 81 ? -6.899 -1.011 -25.428 1.00 69.31 81 LEU A O 1
ATOM 670 N N . SER A 1 82 ? -8.427 -0.369 -23.908 1.00 69.56 82 SER A N 1
ATOM 671 C CA . SER A 1 82 ? -9.422 0.094 -24.888 1.00 69.56 82 SER A CA 1
ATOM 672 C C . SER A 1 82 ? -8.864 1.234 -25.737 1.00 69.56 82 SER A C 1
ATOM 674 O O . SER A 1 82 ? -8.872 1.147 -26.961 1.00 69.56 82 SER A O 1
ATOM 676 N N . GLN A 1 83 ? -8.270 2.251 -25.108 1.00 69.94 83 GLN A N 1
ATOM 677 C CA . GLN A 1 83 ? -7.675 3.392 -25.813 1.00 69.94 83 GLN A CA 1
ATOM 678 C C . GLN A 1 83 ? -6.511 2.973 -26.721 1.00 69.94 83 GLN A C 1
ATOM 680 O O . GLN A 1 83 ? -6.406 3.436 -27.855 1.00 69.94 83 GLN A O 1
ATOM 685 N N . ILE A 1 84 ? -5.654 2.056 -26.264 1.00 67.81 84 ILE A N 1
ATOM 686 C CA . ILE A 1 84 ? -4.580 1.488 -27.089 1.00 67.81 84 ILE A CA 1
ATOM 687 C C . ILE A 1 84 ? -5.170 0.671 -28.243 1.00 67.81 84 ILE A C 1
ATOM 689 O O . ILE A 1 84 ? -4.664 0.760 -29.359 1.00 67.81 84 ILE A O 1
ATOM 693 N N . SER A 1 85 ? -6.242 -0.095 -28.025 1.00 60.44 85 SER A N 1
ATOM 694 C CA . SER A 1 85 ? -6.908 -0.866 -29.084 1.00 60.44 85 SER A CA 1
ATOM 695 C C . SER A 1 85 ? -7.543 0.035 -30.151 1.00 60.44 85 SER A C 1
ATOM 697 O O . SER A 1 85 ? -7.434 -0.242 -31.343 1.00 60.44 85 SER A O 1
ATOM 699 N N . GLU A 1 86 ? -8.106 1.174 -29.750 1.00 65.88 86 GLU A N 1
ATOM 700 C CA . GLU A 1 86 ? -8.696 2.168 -30.650 1.00 65.88 86 GLU A CA 1
ATOM 701 C C . GLU A 1 86 ? -7.631 2.946 -31.435 1.00 65.88 86 GLU A C 1
ATOM 703 O O . GLU A 1 86 ? -7.812 3.204 -32.622 1.00 65.88 86 GLU A O 1
ATOM 708 N N . LEU A 1 87 ? -6.491 3.266 -30.812 1.00 60.91 87 LEU A N 1
ATOM 709 C CA . LEU A 1 87 ? -5.345 3.906 -31.472 1.00 60.91 87 LEU A CA 1
ATOM 710 C C . LEU A 1 87 ? -4.582 2.944 -32.391 1.00 60.91 87 LEU A C 1
ATOM 712 O O . LEU A 1 87 ? -4.073 3.343 -33.440 1.00 60.91 87 LEU A O 1
ATOM 716 N N . SER A 1 88 ? -4.498 1.672 -32.005 1.00 52.78 88 SER A N 1
ATOM 717 C CA . SER A 1 88 ? -3.822 0.636 -32.782 1.00 52.78 88 SER A CA 1
ATOM 718 C C . SER A 1 88 ? -4.689 0.096 -33.911 1.00 52.78 88 SER A C 1
ATOM 720 O O . SER A 1 88 ? -4.124 -0.259 -34.928 1.00 52.78 88 SER A O 1
ATOM 722 N N . SER A 1 89 ? -6.019 0.111 -33.820 1.00 54.16 89 SER A N 1
ATOM 723 C CA . SER A 1 89 ? -6.940 -0.286 -34.899 1.00 54.16 89 SER A CA 1
ATOM 724 C C . SER A 1 89 ? -6.612 0.349 -36.270 1.00 54.16 89 SER A C 1
ATOM 726 O O . SER A 1 89 ? -6.372 -0.398 -37.220 1.00 54.16 89 SER A O 1
ATOM 728 N N . PRO A 1 90 ? -6.479 1.682 -36.421 1.00 53.09 90 PRO A N 1
ATOM 729 C CA . PRO A 1 90 ? -6.121 2.291 -37.705 1.00 53.09 90 PRO A CA 1
ATOM 730 C C . PRO A 1 90 ? -4.639 2.107 -38.078 1.00 53.09 90 PRO A C 1
ATOM 732 O O . PRO A 1 90 ? -4.304 2.070 -39.264 1.00 53.09 90 PRO A O 1
ATOM 735 N N . PHE A 1 91 ? -3.743 1.973 -37.093 1.00 49.34 91 PHE A N 1
ATOM 736 C CA . PHE A 1 91 ? -2.302 1.795 -37.318 1.00 49.34 91 PHE A CA 1
ATOM 737 C C . PHE A 1 91 ? -1.954 0.354 -37.735 1.00 49.34 91 PHE A C 1
ATOM 739 O O . PHE A 1 91 ? -1.191 0.135 -38.673 1.00 49.34 91 PHE A O 1
ATOM 746 N N . LEU A 1 92 ? -2.578 -0.633 -37.091 1.00 44.84 92 LEU A N 1
ATOM 747 C CA . LEU A 1 92 ? -2.561 -2.047 -37.445 1.00 44.84 92 LEU A CA 1
ATOM 748 C C . LEU A 1 92 ? -3.349 -2.291 -38.725 1.00 44.84 92 LEU A C 1
ATOM 750 O O . LEU A 1 92 ? -2.852 -3.032 -39.544 1.00 44.84 92 LEU A O 1
ATOM 754 N N . ALA A 1 93 ? -4.489 -1.647 -38.991 1.00 46.47 93 ALA A N 1
ATOM 755 C CA . ALA A 1 93 ? -5.164 -1.811 -40.284 1.00 46.47 93 ALA A CA 1
ATOM 756 C C . ALA A 1 93 ? -4.286 -1.336 -41.459 1.00 46.47 93 ALA A C 1
ATOM 758 O O . ALA A 1 93 ? -4.213 -2.012 -42.481 1.00 46.47 93 ALA A O 1
ATOM 759 N N . ARG A 1 94 ? -3.545 -0.226 -41.309 1.00 44.53 94 ARG A N 1
ATOM 760 C CA . ARG A 1 94 ? -2.577 0.221 -42.331 1.00 44.53 94 ARG A CA 1
ATOM 761 C C . ARG A 1 94 ? -1.352 -0.683 -42.462 1.00 44.53 94 ARG A C 1
ATOM 763 O O . ARG A 1 94 ? -0.852 -0.830 -43.572 1.00 44.53 94 ARG A O 1
ATOM 770 N N . ASN A 1 95 ? -0.876 -1.271 -41.366 1.00 44.78 95 ASN A N 1
ATOM 771 C CA . ASN A 1 95 ? 0.305 -2.138 -41.383 1.00 44.78 95 ASN A CA 1
ATOM 772 C C . ASN A 1 95 ? -0.0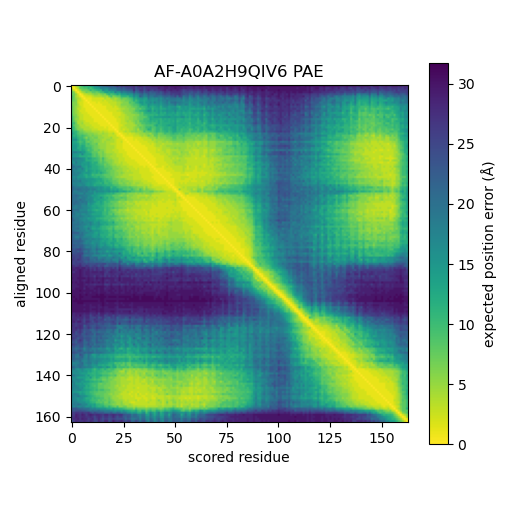25 -3.607 -41.697 1.00 44.78 95 ASN A C 1
ATOM 774 O O . ASN A 1 95 ? 0.798 -4.303 -42.271 1.00 44.78 95 ASN A O 1
ATOM 778 N N . ILE A 1 96 ? -1.228 -4.088 -41.383 1.00 41.06 96 ILE A N 1
ATOM 779 C CA . ILE A 1 96 ? -1.710 -5.429 -41.730 1.00 41.06 96 ILE A CA 1
ATOM 780 C C . ILE A 1 96 ? -1.991 -5.479 -43.228 1.00 41.06 96 ILE A C 1
ATOM 782 O O . ILE A 1 96 ? -1.480 -6.379 -43.869 1.00 41.06 96 ILE A O 1
ATOM 786 N N . PHE A 1 97 ? -2.630 -4.474 -43.839 1.00 39.31 97 PHE A N 1
ATOM 787 C CA . PHE A 1 97 ? -2.788 -4.456 -45.304 1.00 39.31 97 PHE A CA 1
ATOM 788 C C . PHE A 1 97 ? -1.455 -4.392 -46.079 1.00 39.31 97 PHE A C 1
ATOM 790 O O . PHE A 1 97 ? -1.422 -4.743 -47.257 1.00 39.31 97 PHE A O 1
ATOM 797 N N . SER A 1 98 ? -0.347 -3.981 -45.447 1.00 42.72 98 SER A N 1
ATOM 798 C CA . SER A 1 98 ? 0.996 -4.048 -46.044 1.00 42.72 98 SER A CA 1
ATOM 799 C C . SER A 1 98 ? 1.790 -5.316 -45.678 1.00 42.72 98 SER A C 1
ATOM 801 O O . SER A 1 98 ? 2.731 -5.649 -46.396 1.00 42.72 98 SER A O 1
ATOM 803 N N . LEU A 1 99 ? 1.398 -6.059 -44.631 1.00 41.50 99 LEU A N 1
ATOM 804 C CA . LEU A 1 99 ? 2.022 -7.318 -44.173 1.00 41.50 99 LEU A CA 1
ATOM 805 C C . LEU A 1 99 ? 1.232 -8.592 -44.543 1.00 41.50 99 LEU A C 1
ATOM 807 O O . LEU A 1 99 ? 1.803 -9.683 -44.571 1.00 41.50 99 LEU A O 1
ATOM 811 N N . GLU A 1 100 ? -0.056 -8.481 -44.870 1.00 37.03 100 GLU A N 1
ATOM 812 C CA . GLU A 1 100 ? -0.959 -9.597 -45.200 1.00 37.03 100 GLU A CA 1
ATOM 813 C C . GLU A 1 100 ? -0.574 -10.295 -46.514 1.00 37.03 100 GLU A C 1
ATOM 815 O O . GLU A 1 100 ? -0.917 -11.454 -46.724 1.00 37.03 100 GLU A O 1
ATOM 820 N N . ASN A 1 101 ? 0.260 -9.663 -47.345 1.00 41.16 101 ASN A N 1
ATOM 821 C CA . ASN A 1 101 ? 0.824 -10.310 -48.528 1.00 41.16 101 ASN A CA 1
ATOM 822 C C . ASN A 1 101 ? 2.030 -11.227 -48.254 1.00 41.16 101 ASN A C 1
ATOM 824 O O . ASN A 1 101 ? 2.519 -11.819 -49.216 1.00 41.16 101 ASN A O 1
ATOM 828 N N . GLN A 1 102 ? 2.541 -11.369 -47.017 1.00 41.06 102 GLN A N 1
ATOM 829 C CA . GLN A 1 102 ? 3.745 -12.196 -46.809 1.00 41.06 102 GLN A CA 1
ATOM 830 C C . GLN A 1 102 ? 3.766 -13.207 -45.651 1.00 41.06 102 GLN A C 1
ATOM 832 O O . GLN A 1 102 ? 4.563 -14.136 -45.764 1.00 41.06 102 GLN A O 1
ATOM 837 N N . THR A 1 103 ? 2.964 -13.140 -44.576 1.00 46.66 103 THR A N 1
ATOM 838 C CA . THR A 1 103 ? 3.289 -13.994 -43.395 1.00 46.66 103 THR A CA 1
ATOM 839 C C . THR A 1 103 ? 2.152 -14.442 -42.464 1.00 46.66 103 THR A C 1
ATOM 841 O O . THR A 1 103 ? 2.428 -14.869 -41.342 1.00 46.66 103 THR A O 1
ATOM 844 N N . LEU A 1 104 ? 0.880 -14.435 -42.863 1.00 42.16 104 LEU A N 1
ATOM 845 C CA . LEU A 1 104 ? -0.201 -14.849 -41.954 1.00 42.16 104 LEU A CA 1
ATOM 846 C C . LEU A 1 104 ? -0.844 -16.165 -42.394 1.00 42.16 104 LEU A C 1
ATOM 848 O O . LEU A 1 104 ? -1.624 -16.168 -43.330 1.00 42.16 104 LEU A O 1
ATOM 852 N N . PHE A 1 105 ? -0.469 -17.269 -41.729 1.00 38.84 105 PHE A N 1
ATOM 853 C CA . PHE A 1 105 ? -1.357 -18.339 -41.211 1.00 38.84 105 PHE A CA 1
ATOM 854 C C . PHE A 1 105 ? -0.584 -19.609 -40.791 1.00 38.84 105 PHE A C 1
ATOM 856 O O . PHE A 1 105 ? -0.973 -20.724 -41.113 1.00 38.84 105 PHE A O 1
ATOM 863 N N . ASN A 1 106 ? 0.517 -19.477 -40.040 1.00 37.00 106 ASN A N 1
ATOM 864 C CA . ASN A 1 106 ? 1.123 -20.629 -39.355 1.00 37.00 106 ASN A CA 1
ATOM 865 C C . ASN A 1 106 ? 1.801 -20.224 -38.035 1.00 37.00 106 ASN A C 1
ATOM 867 O O . ASN A 1 106 ? 2.987 -20.458 -37.820 1.00 37.00 106 ASN A O 1
ATOM 871 N N . PHE A 1 107 ? 1.037 -19.633 -37.111 1.00 40.44 107 PHE A N 1
ATOM 872 C CA . PHE A 1 107 ? 1.438 -19.598 -35.700 1.00 40.44 107 PHE A CA 1
ATOM 873 C C . PHE A 1 107 ? 1.118 -20.955 -35.060 1.00 40.44 107 PHE A C 1
ATOM 875 O O . PHE A 1 107 ? 0.116 -21.134 -34.373 1.00 40.44 107 PHE A O 1
ATOM 882 N N . ASN A 1 108 ? 1.971 -21.937 -35.345 1.00 39.88 108 ASN A N 1
ATOM 883 C CA . ASN A 1 108 ? 2.013 -23.215 -34.649 1.00 39.88 108 ASN A CA 1
ATOM 884 C C . ASN A 1 108 ? 3.102 -23.100 -33.568 1.00 39.88 108 ASN A C 1
ATOM 886 O O . ASN A 1 108 ? 4.237 -22.757 -33.896 1.00 39.88 108 ASN A O 1
ATOM 890 N N . LEU A 1 109 ? 2.792 -23.362 -32.291 1.00 45.31 109 LEU A N 1
ATOM 891 C CA . LEU A 1 109 ? 3.770 -23.274 -31.185 1.00 45.31 109 LEU A CA 1
ATOM 892 C C . LEU A 1 109 ? 4.989 -24.202 -31.376 1.00 45.31 109 LEU A C 1
ATOM 894 O O . LEU A 1 109 ? 6.013 -24.010 -30.728 1.00 45.31 109 LEU A O 1
ATOM 898 N N . SER A 1 110 ? 4.902 -25.177 -32.286 1.00 49.38 110 SER A N 1
ATOM 899 C CA . SER A 1 110 ? 6.005 -26.049 -32.702 1.00 49.38 110 SER A CA 1
ATOM 900 C C . SER A 1 110 ? 6.993 -25.409 -33.690 1.00 49.38 110 SER A C 1
ATOM 902 O O . SER A 1 110 ? 8.043 -25.990 -33.934 1.00 49.38 110 SER A O 1
ATOM 904 N N . ASN A 1 111 ? 6.673 -24.236 -34.252 1.00 48.97 111 ASN A N 1
ATOM 905 C CA . ASN A 1 111 ? 7.484 -23.500 -35.232 1.00 48.97 111 ASN A CA 1
ATOM 906 C C . ASN A 1 111 ? 8.001 -22.162 -34.672 1.00 48.97 111 ASN A C 1
ATOM 908 O O . ASN A 1 111 ? 8.235 -21.217 -35.426 1.00 48.97 111 ASN A O 1
ATOM 912 N N . ILE A 1 112 ? 8.161 -22.051 -33.350 1.00 53.50 112 ILE A N 1
ATOM 913 C CA . ILE A 1 112 ? 8.897 -20.924 -32.771 1.00 53.50 112 ILE A CA 1
ATOM 914 C C . ILE A 1 112 ? 10.361 -21.107 -33.170 1.00 53.50 112 ILE A C 1
ATOM 916 O O . ILE A 1 112 ? 11.090 -21.894 -32.572 1.00 53.50 112 ILE A O 1
ATOM 920 N N . ASP A 1 113 ? 10.771 -20.405 -34.223 1.00 59.78 113 ASP A N 1
ATOM 921 C CA . ASP A 1 113 ? 12.166 -20.331 -34.626 1.00 59.78 113 ASP A CA 1
ATOM 922 C C . ASP A 1 113 ? 12.929 -19.522 -33.572 1.00 59.78 113 ASP A C 1
ATOM 924 O O . ASP A 1 113 ? 12.881 -18.286 -33.528 1.00 59.78 113 ASP A O 1
ATOM 928 N N . PHE A 1 114 ? 13.585 -20.249 -32.668 1.00 60.59 114 PHE A N 1
ATOM 929 C CA . PHE A 1 114 ? 14.416 -19.682 -31.616 1.00 60.59 114 PHE A CA 1
ATOM 930 C C . PHE A 1 114 ? 15.662 -19.001 -32.167 1.00 60.59 114 PHE A C 1
ATOM 932 O O . PHE A 1 114 ? 16.280 -18.260 -31.411 1.00 60.59 114 PHE A O 1
ATOM 939 N N . ASP A 1 115 ? 16.022 -19.205 -33.439 1.00 65.38 115 ASP A N 1
ATOM 940 C CA . ASP A 1 115 ? 17.135 -18.520 -34.088 1.00 65.38 115 ASP A CA 1
ATOM 941 C C . ASP A 1 115 ? 16.752 -17.188 -34.736 1.00 65.38 115 ASP A C 1
ATOM 943 O O . ASP A 1 115 ? 17.642 -16.376 -35.010 1.00 65.38 115 ASP A O 1
ATOM 947 N N . ASN A 1 116 ? 15.456 -16.892 -34.864 1.00 69.75 116 ASN A N 1
ATOM 948 C CA . ASN A 1 116 ? 14.987 -15.591 -35.323 1.00 69.75 116 ASN A CA 1
ATOM 949 C C . ASN A 1 116 ? 15.355 -14.486 -34.298 1.00 69.75 116 ASN A C 1
ATOM 951 O O . ASN A 1 116 ? 15.023 -14.601 -33.110 1.00 69.75 116 ASN A O 1
ATOM 955 N N . PRO A 1 117 ? 16.014 -13.392 -34.729 1.00 66.88 117 PRO A N 1
ATOM 956 C CA . PRO A 1 117 ? 16.432 -12.300 -33.849 1.00 66.88 117 PRO A CA 1
ATOM 957 C C . PRO A 1 117 ? 15.271 -11.644 -33.084 1.00 66.88 117 PRO A C 1
ATOM 959 O O . PRO A 1 117 ? 15.451 -11.302 -31.918 1.00 66.88 117 PRO A O 1
ATOM 962 N N . LEU A 1 118 ? 14.071 -11.554 -33.671 1.00 61.66 118 LEU A N 1
ATOM 963 C CA . LEU A 1 118 ? 12.882 -11.010 -32.996 1.00 61.66 118 LEU A CA 1
ATOM 964 C C . LEU A 1 118 ? 12.402 -11.920 -31.857 1.00 61.66 118 LEU A C 1
ATOM 966 O O . LEU A 1 118 ? 12.008 -11.442 -30.792 1.00 61.66 118 LEU A O 1
ATOM 970 N N . THR A 1 119 ? 12.477 -13.240 -32.049 1.00 64.62 119 THR A N 1
ATOM 971 C CA . THR A 1 119 ? 12.152 -14.230 -31.014 1.00 64.62 119 THR A CA 1
ATOM 972 C C . THR A 1 119 ? 13.160 -14.164 -29.868 1.00 64.62 119 THR A C 1
ATOM 974 O O . THR A 1 119 ? 12.762 -14.123 -28.704 1.00 64.62 119 THR A O 1
ATOM 977 N N . LYS A 1 120 ? 14.463 -14.085 -30.178 1.00 64.38 120 LYS A N 1
ATOM 978 C CA . LYS A 1 120 ? 15.539 -13.939 -29.181 1.00 64.38 120 LYS A CA 1
ATOM 979 C C . LYS A 1 120 ? 15.396 -12.649 -28.372 1.00 64.38 120 LYS A C 1
ATOM 981 O O . LYS A 1 120 ? 15.531 -12.680 -27.150 1.00 64.38 120 LYS A O 1
ATOM 986 N N . GLU A 1 121 ? 15.082 -11.535 -29.026 1.00 60.94 121 GLU A N 1
ATOM 987 C CA . GLU A 1 121 ? 14.877 -10.242 -28.368 1.00 60.94 121 GLU A CA 1
ATOM 988 C C . GLU A 1 121 ? 13.629 -10.254 -27.475 1.00 60.94 121 GLU A C 1
ATOM 990 O O . GLU A 1 121 ? 13.689 -9.826 -26.323 1.00 60.94 121 GLU A O 1
ATOM 995 N N . THR A 1 122 ? 12.533 -10.859 -27.942 1.00 65.25 122 THR A N 1
ATOM 996 C CA . THR A 1 122 ? 11.300 -11.011 -27.154 1.00 65.25 122 THR A CA 1
ATOM 997 C C . THR A 1 122 ? 11.516 -11.914 -25.936 1.00 65.25 122 THR A C 1
ATOM 999 O O . THR A 1 122 ? 11.105 -11.563 -24.833 1.00 65.25 122 THR A O 1
ATOM 1002 N N . ILE A 1 123 ? 12.211 -13.048 -26.085 1.00 68.44 123 ILE A N 1
ATOM 1003 C CA . ILE A 1 123 ? 12.533 -13.954 -24.969 1.00 68.44 123 ILE A CA 1
ATOM 1004 C C . ILE A 1 123 ? 13.487 -13.282 -23.976 1.00 68.44 123 ILE A C 1
ATOM 1006 O O . ILE A 1 123 ? 13.297 -13.414 -22.769 1.00 68.44 123 ILE A O 1
ATOM 1010 N N . SER A 1 124 ? 14.477 -12.528 -24.454 1.00 66.94 124 SER A N 1
ATOM 1011 C CA . SER A 1 124 ? 15.393 -11.756 -23.605 1.00 66.94 124 SER A CA 1
ATOM 1012 C C . SER A 1 124 ? 14.661 -10.653 -22.826 1.00 66.94 124 SER A C 1
ATOM 1014 O O . SER A 1 124 ? 14.853 -10.496 -21.615 1.00 66.94 124 SER A O 1
ATOM 1016 N N . ALA A 1 125 ? 13.745 -9.931 -23.476 1.00 63.41 125 ALA A N 1
ATOM 1017 C CA . ALA A 1 125 ? 12.903 -8.921 -22.840 1.00 63.41 125 ALA A CA 1
ATOM 1018 C C . ALA A 1 125 ? 11.945 -9.539 -21.806 1.00 63.41 125 ALA A C 1
ATOM 1020 O O . ALA A 1 125 ? 11.812 -9.034 -20.693 1.00 63.41 125 ALA A O 1
ATOM 1021 N N . VAL A 1 126 ? 11.311 -10.670 -22.124 1.00 66.81 126 VAL A N 1
ATOM 1022 C CA . VAL A 1 126 ? 10.439 -11.392 -21.186 1.00 66.81 126 VAL A CA 1
ATOM 1023 C C . VAL A 1 126 ? 11.248 -11.962 -20.019 1.00 66.81 126 VAL A C 1
ATOM 1025 O O . VAL A 1 126 ? 10.844 -11.804 -18.871 1.00 66.81 126 VAL A O 1
ATOM 1028 N N . GLY A 1 127 ? 12.411 -12.560 -20.278 1.00 65.12 127 GLY A N 1
ATOM 1029 C CA . GLY A 1 127 ? 13.294 -13.126 -19.257 1.00 65.12 127 GLY A CA 1
ATOM 1030 C C . GLY A 1 127 ? 13.828 -12.073 -18.284 1.00 65.12 127 GLY A C 1
ATOM 1031 O O . GLY A 1 127 ? 13.761 -12.264 -17.070 1.00 65.12 127 GLY A O 1
ATOM 1032 N N . SER A 1 128 ? 14.285 -10.927 -18.794 1.00 68.44 128 SER A N 1
ATOM 1033 C CA . SER A 1 128 ? 14.747 -9.809 -17.960 1.00 68.44 128 SER A CA 1
ATOM 1034 C C . SER A 1 128 ? 13.613 -9.190 -17.135 1.00 68.44 128 SER A C 1
ATOM 1036 O O . SER A 1 128 ? 13.801 -8.906 -15.949 1.00 68.44 128 SER A O 1
ATOM 1038 N N . ASN A 1 129 ? 12.411 -9.060 -17.701 1.00 69.75 129 ASN A N 1
ATOM 1039 C CA . ASN A 1 129 ? 11.232 -8.611 -16.959 1.00 69.75 129 ASN A CA 1
ATOM 1040 C C . ASN A 1 129 ? 10.806 -9.623 -15.884 1.00 69.75 129 ASN A C 1
ATOM 1042 O O . ASN A 1 129 ? 10.535 -9.226 -14.752 1.00 69.75 129 ASN A O 1
ATOM 1046 N N . LEU A 1 130 ? 10.818 -10.926 -16.182 1.00 65.19 130 LEU A N 1
ATOM 1047 C CA . LEU A 1 130 ? 10.526 -11.990 -15.213 1.00 65.19 130 LEU A CA 1
ATOM 1048 C C . LEU A 1 130 ? 11.531 -12.004 -14.059 1.00 65.19 130 LEU A C 1
ATOM 1050 O O . LEU A 1 130 ? 11.131 -12.136 -12.904 1.00 65.19 130 LEU A O 1
ATOM 1054 N N . GLN A 1 131 ? 12.819 -11.808 -14.342 1.00 69.25 131 GLN A N 1
ATOM 1055 C CA . GLN A 1 131 ? 13.849 -11.722 -13.310 1.00 69.25 131 GLN A CA 1
ATOM 1056 C C . GLN A 1 131 ? 13.645 -10.494 -12.412 1.00 69.25 131 GLN A C 1
ATOM 1058 O O . GLN A 1 131 ? 13.735 -10.598 -11.187 1.00 69.25 131 GLN A O 1
ATOM 1063 N N . GLN A 1 132 ? 13.307 -9.337 -12.991 1.00 70.00 132 GLN A N 1
ATOM 1064 C CA . GLN A 1 132 ? 12.973 -8.145 -12.210 1.00 70.00 132 GLN A CA 1
ATOM 1065 C C . GLN A 1 132 ? 11.720 -8.342 -11.351 1.00 70.00 132 GLN A C 1
ATOM 1067 O O . GLN A 1 132 ? 11.699 -7.898 -10.201 1.00 70.00 132 GLN A O 1
ATOM 1072 N N . ILE A 1 133 ? 10.695 -9.015 -11.877 1.00 67.62 133 ILE A N 1
ATOM 1073 C CA . ILE A 1 133 ? 9.486 -9.366 -11.126 1.00 67.62 133 ILE A CA 1
ATOM 1074 C C . ILE A 1 133 ? 9.855 -10.296 -9.967 1.00 67.62 133 ILE A C 1
ATOM 1076 O O . ILE A 1 133 ? 9.496 -10.008 -8.827 1.00 67.62 133 ILE A O 1
ATOM 1080 N N . ALA A 1 134 ? 10.628 -11.355 -10.212 1.00 70.44 134 ALA A N 1
ATOM 1081 C CA . ALA A 1 134 ? 11.034 -12.313 -9.186 1.00 70.44 134 ALA A CA 1
ATOM 1082 C C . ALA A 1 134 ? 11.837 -11.660 -8.049 1.00 70.44 134 ALA A C 1
ATOM 1084 O O . ALA A 1 134 ? 11.607 -11.967 -6.883 1.00 70.44 134 ALA A O 1
ATOM 1085 N N . LEU A 1 135 ? 12.727 -10.714 -8.363 1.00 76.56 135 LEU A N 1
ATOM 1086 C CA . LEU A 1 135 ? 13.510 -9.992 -7.354 1.00 76.56 135 LEU A CA 1
ATOM 1087 C C . LEU A 1 135 ? 12.673 -8.978 -6.559 1.00 76.56 135 LEU A C 1
ATOM 1089 O O . LEU A 1 135 ? 12.917 -8.773 -5.371 1.00 76.56 135 LEU A O 1
ATOM 1093 N N . LYS A 1 136 ? 11.678 -8.343 -7.188 1.00 77.06 136 LYS A N 1
ATOM 1094 C CA . LYS A 1 136 ? 10.835 -7.320 -6.543 1.00 77.06 136 LYS A CA 1
ATOM 1095 C C . LYS A 1 136 ? 9.639 -7.908 -5.789 1.00 77.06 136 LYS A C 1
ATOM 1097 O O . LYS A 1 136 ? 9.148 -7.273 -4.858 1.00 77.06 136 LYS A O 1
ATOM 1102 N N . THR A 1 137 ? 9.188 -9.110 -6.149 1.00 76.62 137 THR A N 1
ATOM 1103 C CA . THR A 1 137 ? 7.990 -9.744 -5.571 1.00 76.62 137 THR A CA 1
ATOM 1104 C C . THR A 1 137 ? 8.110 -9.996 -4.062 1.00 76.62 137 THR A C 1
ATOM 1106 O O . THR A 1 137 ? 7.190 -9.606 -3.346 1.00 76.62 137 THR A O 1
ATOM 1109 N N . PRO A 1 138 ? 9.215 -10.551 -3.519 1.00 80.06 138 PRO A N 1
ATOM 1110 C CA . PRO A 1 138 ? 9.341 -10.768 -2.076 1.00 80.06 138 PRO A CA 1
ATOM 1111 C C . PRO A 1 138 ? 9.287 -9.465 -1.273 1.00 80.06 138 PRO A C 1
ATOM 1113 O O . PRO A 1 138 ? 8.576 -9.375 -0.274 1.00 80.06 138 PRO A O 1
ATOM 1116 N N . LEU A 1 139 ? 9.990 -8.427 -1.738 1.00 78.56 139 LEU A N 1
ATOM 1117 C CA . LEU A 1 139 ? 9.978 -7.115 -1.090 1.00 78.56 139 LEU A CA 1
ATOM 1118 C C . LEU A 1 139 ? 8.580 -6.483 -1.142 1.00 78.56 139 LEU A C 1
ATOM 1120 O O . LEU A 1 139 ? 8.115 -5.916 -0.155 1.00 78.56 139 LEU A O 1
ATOM 1124 N N . PHE A 1 140 ? 7.886 -6.624 -2.273 1.00 77.94 140 PHE A N 1
ATOM 1125 C CA . PHE A 1 140 ? 6.503 -6.187 -2.419 1.00 77.94 140 PHE A CA 1
ATOM 1126 C C . PHE A 1 140 ? 5.562 -6.921 -1.452 1.00 77.94 140 PHE A C 1
ATOM 1128 O O . PHE A 1 140 ? 4.758 -6.272 -0.787 1.00 77.94 140 PHE A O 1
ATOM 1135 N N . MET A 1 141 ? 5.698 -8.243 -1.303 1.00 81.38 141 MET A N 1
ATOM 1136 C CA . MET A 1 141 ? 4.907 -9.034 -0.353 1.00 81.38 141 MET A CA 1
ATOM 1137 C C . MET A 1 141 ? 5.124 -8.582 1.095 1.00 81.38 141 MET A C 1
ATOM 1139 O O . MET A 1 141 ? 4.152 -8.400 1.826 1.00 81.38 141 MET A O 1
ATOM 1143 N N . ILE A 1 142 ? 6.377 -8.345 1.499 1.00 83.88 142 ILE A N 1
ATOM 1144 C CA . ILE A 1 142 ? 6.704 -7.835 2.840 1.00 83.88 142 ILE A CA 1
ATOM 1145 C C . ILE A 1 142 ? 6.074 -6.455 3.057 1.00 83.88 142 ILE A C 1
ATOM 1147 O O . ILE A 1 142 ? 5.448 -6.223 4.090 1.00 83.88 142 ILE A O 1
ATOM 1151 N N . ASN A 1 143 ? 6.184 -5.554 2.079 1.00 80.69 143 ASN A N 1
ATOM 1152 C CA . ASN A 1 143 ? 5.598 -4.217 2.171 1.00 80.69 143 ASN A CA 1
ATOM 1153 C C . ASN A 1 143 ? 4.069 -4.264 2.264 1.00 80.69 143 ASN A C 1
ATOM 1155 O O . ASN A 1 143 ? 3.494 -3.563 3.092 1.00 80.69 143 ASN A O 1
ATOM 1159 N N . MET A 1 144 ? 3.410 -5.113 1.470 1.00 81.81 144 MET A N 1
ATOM 1160 C CA . MET A 1 144 ? 1.957 -5.304 1.526 1.00 81.81 144 MET A CA 1
ATOM 1161 C C . MET A 1 144 ? 1.511 -5.886 2.871 1.00 81.81 144 MET A C 1
ATOM 1163 O O . MET A 1 144 ? 0.516 -5.430 3.437 1.00 81.81 144 MET A O 1
ATOM 1167 N N . PHE A 1 145 ? 2.264 -6.845 3.418 1.00 87.19 145 PHE A N 1
ATOM 1168 C CA . PHE A 1 145 ? 2.006 -7.401 4.744 1.00 87.19 145 PHE A CA 1
ATOM 1169 C C . PHE A 1 145 ? 2.136 -6.336 5.839 1.00 87.19 145 PHE A C 1
ATOM 1171 O O . PHE A 1 145 ? 1.217 -6.172 6.638 1.00 87.19 145 PHE A O 1
ATOM 1178 N N . LEU A 1 146 ? 3.238 -5.576 5.852 1.00 85.94 146 LEU A N 1
ATOM 1179 C CA . LEU A 1 146 ? 3.465 -4.503 6.825 1.00 85.94 146 LEU A CA 1
ATOM 1180 C C . LEU A 1 146 ? 2.387 -3.425 6.739 1.00 85.94 146 LEU A C 1
ATOM 1182 O O . LEU A 1 146 ? 1.864 -3.000 7.765 1.00 85.94 146 LEU A O 1
ATOM 1186 N N . LEU A 1 147 ? 2.030 -3.015 5.523 1.00 86.94 147 LEU A N 1
ATOM 1187 C CA . LEU A 1 147 ? 1.003 -2.010 5.284 1.00 86.94 147 LEU A CA 1
ATOM 1188 C C . LEU A 1 147 ? -0.355 -2.473 5.812 1.00 86.94 147 LEU A C 1
ATOM 1190 O O . LEU A 1 147 ? -1.004 -1.728 6.543 1.00 86.94 147 LEU A O 1
ATOM 1194 N N . THR A 1 148 ? -0.752 -3.711 5.514 1.00 85.75 148 THR A N 1
ATOM 1195 C CA . THR A 1 148 ? -2.006 -4.293 6.019 1.00 85.75 148 THR A CA 1
ATOM 1196 C C . THR A 1 148 ? -1.979 -4.395 7.544 1.00 85.75 148 THR A C 1
ATOM 1198 O O . THR A 1 148 ? -2.889 -3.935 8.222 1.00 85.75 148 THR A O 1
ATOM 1201 N N . TYR A 1 149 ? -0.893 -4.917 8.114 1.00 87.56 149 TYR A N 1
ATOM 1202 C CA . TYR A 1 149 ? -0.762 -5.102 9.556 1.00 87.56 149 TYR A CA 1
ATOM 1203 C C . TYR A 1 149 ? -0.820 -3.775 10.329 1.00 87.56 149 TYR A C 1
ATOM 1205 O O . TYR A 1 149 ? -1.561 -3.652 11.303 1.00 87.56 149 TYR A O 1
ATOM 1213 N N . ILE A 1 150 ? -0.064 -2.761 9.901 1.00 86.75 150 ILE A N 1
ATOM 1214 C CA . ILE A 1 150 ? -0.013 -1.456 10.578 1.00 86.75 150 ILE A CA 1
ATOM 1215 C C . ILE A 1 150 ? -1.350 -0.722 10.436 1.00 86.75 150 ILE A C 1
ATOM 1217 O O . ILE A 1 150 ? -1.854 -0.167 11.415 1.00 86.75 150 ILE A O 1
ATOM 1221 N N . THR A 1 151 ? -1.943 -0.746 9.241 1.00 87.06 151 THR A N 1
ATOM 1222 C CA . THR A 1 151 ? -3.248 -0.120 8.988 1.00 87.06 151 THR A CA 1
ATOM 1223 C C . THR A 1 151 ? -4.331 -0.752 9.860 1.00 87.06 151 THR A C 1
ATOM 1225 O O . THR A 1 151 ? -5.096 -0.021 10.493 1.00 87.06 151 THR A O 1
ATOM 1228 N N . TYR A 1 152 ? -4.318 -2.076 10.021 1.00 87.38 152 TYR A N 1
ATOM 1229 C CA . TYR A 1 152 ? -5.272 -2.804 10.854 1.00 87.38 152 TYR A CA 1
ATOM 1230 C C . TYR A 1 152 ? -5.214 -2.333 12.305 1.00 87.38 152 TYR A C 1
ATOM 1232 O O . TYR A 1 152 ? -6.251 -2.055 12.917 1.00 87.38 152 TYR A O 1
ATOM 1240 N N . PHE A 1 153 ? -4.003 -2.199 12.853 1.00 85.25 153 PHE A N 1
ATOM 1241 C CA . PHE A 1 153 ? -3.810 -1.699 14.211 1.00 85.25 153 PHE A CA 1
ATOM 1242 C C . PHE A 1 153 ? -4.282 -0.251 14.351 1.00 85.25 153 PHE A C 1
ATOM 1244 O O . PHE A 1 153 ? -5.007 0.055 15.297 1.00 85.25 153 PHE A O 1
ATOM 1251 N N . PHE A 1 154 ? -3.969 0.628 13.395 1.00 85.50 154 PHE A N 1
ATOM 1252 C CA . PHE A 1 154 ? -4.465 2.006 13.426 1.00 85.50 154 PHE A CA 1
ATOM 1253 C C . PHE A 1 154 ? -5.993 2.088 13.344 1.00 85.50 154 PHE A C 1
ATOM 1255 O O . PHE A 1 154 ? -6.605 2.831 14.115 1.00 85.50 154 PHE A O 1
ATOM 1262 N N . VAL A 1 155 ? -6.642 1.288 12.500 1.00 84.69 155 VAL A N 1
ATOM 1263 C CA . VAL A 1 155 ? -8.107 1.269 12.387 1.00 84.69 155 VAL A CA 1
ATOM 1264 C C . VAL A 1 155 ? -8.744 0.733 13.673 1.00 84.69 155 VAL A C 1
ATOM 1266 O O . VAL A 1 155 ? -9.628 1.384 14.242 1.00 84.69 155 VAL A O 1
ATOM 1269 N N . LYS A 1 156 ?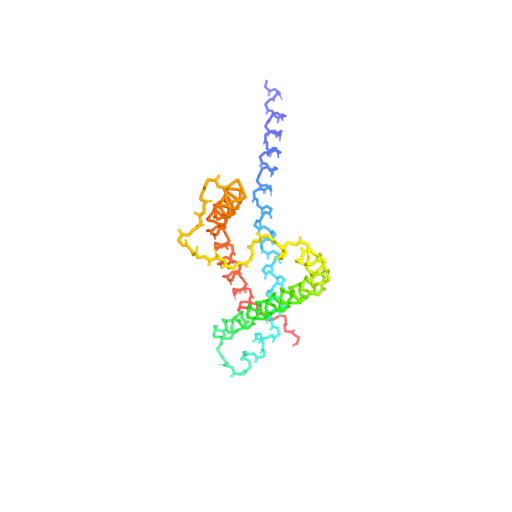 -8.273 -0.414 14.173 1.00 81.31 156 LYS A N 1
ATOM 1270 C CA . LYS A 1 156 ? -8.824 -1.100 15.351 1.00 81.31 156 LYS A CA 1
ATOM 1271 C C . LYS A 1 156 ? -8.636 -0.307 16.645 1.00 81.31 156 LYS A C 1
ATOM 1273 O O . LYS A 1 156 ? -9.593 -0.183 17.419 1.00 81.31 156 LYS A O 1
ATOM 1278 N N . ASP A 1 157 ? -7.429 0.211 16.870 1.00 76.50 157 ASP A N 1
ATOM 1279 C CA . ASP A 1 157 ? -7.033 0.867 18.119 1.00 76.50 157 ASP A CA 1
ATOM 1280 C C . ASP A 1 157 ? -7.195 2.384 18.091 1.00 76.50 157 ASP A C 1
ATOM 1282 O O . ASP A 1 157 ? -7.029 3.025 19.134 1.00 76.50 157 ASP A O 1
ATOM 1286 N N . SER A 1 158 ? -7.617 2.975 16.963 1.00 65.19 158 SER A N 1
ATOM 1287 C CA . SER A 1 158 ? -8.095 4.357 16.969 1.00 65.19 158 SER A CA 1
ATOM 1288 C C . SER A 1 158 ? -9.382 4.453 17.794 1.00 65.19 158 SER A C 1
ATOM 1290 O O . SER A 1 158 ? -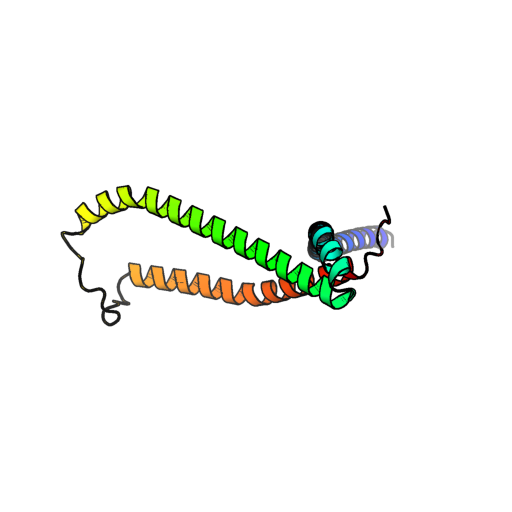10.514 4.413 17.305 1.00 65.19 158 SER A O 1
ATOM 1292 N N . LYS A 1 159 ? -9.219 4.590 19.114 1.00 55.09 159 LYS A N 1
ATOM 1293 C CA . LYS A 1 159 ? -10.253 5.129 19.991 1.00 55.09 159 LYS A CA 1
ATOM 1294 C C . LYS A 1 159 ? -10.666 6.446 19.352 1.00 55.09 159 LYS A C 1
ATOM 1296 O O . LYS A 1 159 ? -9.826 7.314 19.131 1.00 55.09 159 LYS A O 1
ATOM 1301 N N . GLY A 1 160 ? -11.929 6.515 18.937 1.00 47.94 160 GLY A N 1
ATOM 1302 C CA . GLY A 1 160 ? -12.455 7.643 18.191 1.00 47.94 160 GLY A CA 1
ATOM 1303 C C . GLY A 1 160 ? -12.024 8.955 18.830 1.00 47.94 160 GLY A C 1
ATOM 1304 O O . GLY A 1 160 ? -12.159 9.130 20.041 1.00 47.94 160 GLY A O 1
ATOM 1305 N N . ILE A 1 161 ? -11.556 9.880 17.993 1.00 43.03 161 ILE A N 1
ATOM 1306 C CA . ILE A 1 161 ? -11.927 11.275 18.190 1.00 43.03 161 ILE A CA 1
ATOM 1307 C C . ILE A 1 161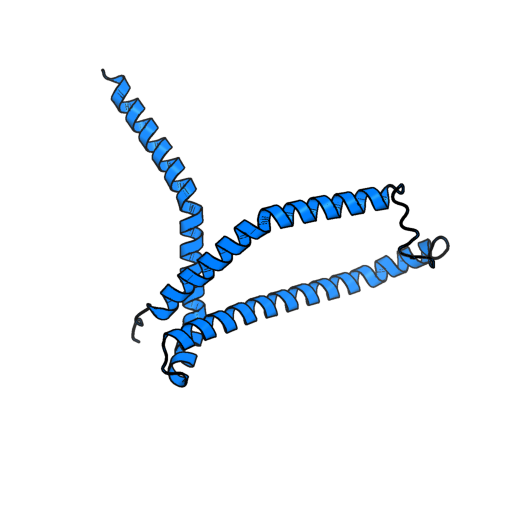 ? -13.455 11.213 18.207 1.00 43.03 161 ILE A C 1
ATOM 1309 O O . ILE A 1 161 ? -14.080 10.975 17.174 1.00 43.03 161 ILE A O 1
ATOM 1313 N N . LYS A 1 162 ? -14.018 11.164 19.417 1.00 35.78 162 LYS A N 1
ATOM 1314 C CA . LYS A 1 162 ? -15.455 11.221 19.636 1.00 35.78 162 LYS A CA 1
ATOM 1315 C C . LYS A 1 162 ? -15.861 12.601 19.134 1.00 35.78 162 LYS A C 1
ATOM 1317 O O . LYS A 1 162 ? -15.532 13.580 19.794 1.00 35.78 162 LYS A O 1
ATOM 1322 N N . ASN A 1 163 ? -16.489 12.649 17.967 1.00 37.69 163 ASN A N 1
ATOM 1323 C CA . ASN A 1 163 ? -17.478 13.682 17.703 1.00 37.69 163 ASN A CA 1
ATOM 1324 C C . ASN A 1 163 ? -18.806 13.163 18.242 1.00 37.69 163 ASN A C 1
ATOM 1326 O O . ASN A 1 163 ? -19.084 11.962 18.003 1.00 37.69 163 ASN A O 1
#

Solvent-accessible surface area (backbone atoms only — not comparable to full-atom values): 9096 Å² total; per-residue (Å²): 130,75,70,59,59,61,51,51,50,53,51,50,52,54,49,50,51,54,51,49,59,64,46,45,64,55,51,54,51,51,53,49,26,52,53,48,24,58,69,38,39,64,54,24,54,58,37,31,72,73,66,72,37,66,68,62,16,36,56,52,27,51,52,52,50,52,49,49,53,51,50,50,51,53,52,52,50,52,52,53,50,49,53,50,50,63,60,40,47,65,54,47,53,60,48,42,74,71,44,66,85,76,73,82,88,75,96,45,89,89,67,68,56,71,82,41,66,70,48,44,50,51,51,50,53,50,49,52,50,49,50,53,46,62,69,46,46,62,60,49,52,53,51,52,49,51,44,52,54,52,19,45,49,51,47,60,68,51,71,67,86,78,125

Foldseek 3Di:
DPVVVVVVVVVVVVVVVVVCVVCVVVVVLLVVLLVVLVVLQVQLVVQCVVVVDLLVSLVVSVVVVVVVVVVVVVVVVVVVVVVVCVVVVVVCVVVCVVPVVDDDDDPDVVPQPCVPPVSVVVVVVVVVVVVVCVVCVVVVVVSVVVSSVSSSCSNSVCPDPPD

pLDDT: mean 73.48, std 16.58, range [35.78, 93.88]